Protein AF-A0A7S3GS25-F1 (afdb_monomer_lite)

Secondary structure (DSSP, 8-state):
-HHHHHTTSTTEEEEEES--TT-------SSSS--EEEEE--SSHHHHHHHHHHHHHHHHHTS---SS---GGGTSPPTT-----S------HHHHHHHHSPPPP----------STTHHHHHHHHHHHHHGGG--

Structure (mmCIF, N/CA/C/O backbone):
data_AF-A0A7S3GS25-F1
#
_entry.id   AF-A0A7S3GS25-F1
#
loop_
_atom_site.group_PDB
_atom_site.id
_atom_site.type_symbol
_atom_site.label_atom_id
_atom_site.label_alt_id
_atom_site.label_comp_id
_atom_site.label_asym_id
_atom_site.label_entity_id
_atom_site.label_seq_id
_atom_site.pdbx_PDB_ins_code
_atom_site.Cartn_x
_atom_site.Cartn_y
_atom_site.Cartn_z
_atom_site.occupancy
_atom_site.B_iso_or_equiv
_atom_site.auth_seq_id
_atom_site.auth_comp_id
_atom_site.auth_asym_id
_atom_site.auth_atom_id
_atom_site.pdbx_PDB_model_num
ATOM 1 N N . PRO A 1 1 ? 5.694 -12.002 -4.590 1.00 61.97 1 PRO A N 1
ATOM 2 C CA . PRO A 1 1 ? 5.774 -12.528 -3.201 1.00 61.97 1 PRO A CA 1
ATOM 3 C C . PRO A 1 1 ? 5.060 -11.653 -2.157 1.00 61.97 1 PRO A C 1
ATOM 5 O O . PRO A 1 1 ? 4.240 -12.170 -1.406 1.00 61.97 1 PRO A O 1
ATOM 8 N N . GLY A 1 2 ? 5.330 -10.340 -2.109 1.00 86.69 2 GLY A N 1
ATOM 9 C CA . GLY A 1 2 ? 4.717 -9.449 -1.111 1.00 86.69 2 GLY A CA 1
ATOM 10 C C . GLY A 1 2 ? 3.191 -9.323 -1.223 1.00 86.69 2 GLY A C 1
ATOM 11 O O . GLY A 1 2 ? 2.498 -9.380 -0.211 1.00 86.69 2 GLY A O 1
ATOM 12 N N . TYR A 1 3 ? 2.643 -9.257 -2.441 1.00 90.19 3 TYR A N 1
ATOM 13 C CA . TYR A 1 3 ? 1.193 -9.123 -2.650 1.00 90.19 3 TYR A CA 1
ATOM 14 C C . TYR A 1 3 ? 0.380 -10.305 -2.113 1.00 90.19 3 TYR A C 1
ATOM 16 O O . TYR A 1 3 ? -0.674 -10.094 -1.520 1.00 90.19 3 TYR A O 1
ATOM 24 N N . ASP A 1 4 ? 0.872 -11.539 -2.245 1.00 91.31 4 ASP A N 1
ATOM 25 C CA . ASP A 1 4 ? 0.180 -12.717 -1.702 1.00 91.31 4 ASP A CA 1
ATOM 26 C C . ASP A 1 4 ? 0.121 -12.687 -0.176 1.00 91.31 4 ASP A C 1
ATOM 28 O O . ASP A 1 4 ? -0.843 -13.160 0.424 1.00 91.31 4 ASP A O 1
ATOM 32 N N . LYS A 1 5 ? 1.151 -12.113 0.455 1.00 92.56 5 LYS A N 1
ATOM 33 C CA . LYS A 1 5 ? 1.200 -11.916 1.901 1.00 92.56 5 LYS A CA 1
ATOM 34 C C . LYS A 1 5 ? 0.222 -10.826 2.338 1.00 92.56 5 LYS A C 1
ATOM 36 O O . LYS A 1 5 ? -0.555 -11.056 3.257 1.00 92.56 5 LYS A O 1
ATOM 41 N N . MET A 1 6 ? 0.183 -9.699 1.624 1.00 94.06 6 MET A N 1
ATOM 42 C CA . MET A 1 6 ? -0.765 -8.605 1.882 1.00 94.06 6 MET A CA 1
ATOM 43 C C . MET A 1 6 ? -2.226 -9.056 1.769 1.00 94.06 6 MET A C 1
ATOM 45 O O . MET A 1 6 ? -3.037 -8.712 2.618 1.00 94.06 6 MET A O 1
ATOM 49 N N . ARG A 1 7 ? -2.563 -9.887 0.771 1.00 95.38 7 ARG A N 1
ATOM 50 C CA . ARG A 1 7 ? -3.925 -10.435 0.599 1.00 95.38 7 ARG A CA 1
ATOM 51 C C . ARG A 1 7 ? -4.371 -11.361 1.735 1.00 95.38 7 ARG A C 1
ATOM 53 O O . ARG A 1 7 ? -5.562 -11.614 1.870 1.00 95.38 7 ARG A O 1
ATOM 60 N N . LYS A 1 8 ? -3.431 -11.893 2.522 1.00 96.69 8 LYS A N 1
ATOM 61 C CA . LYS A 1 8 ? -3.695 -12.785 3.663 1.00 96.69 8 LYS A CA 1
ATOM 62 C C . LYS A 1 8 ? -3.738 -12.044 5.002 1.00 96.69 8 LYS A C 1
ATOM 64 O O . LYS A 1 8 ? -4.011 -12.675 6.020 1.00 96.69 8 LYS A O 1
ATOM 69 N N . MET A 1 9 ? -3.456 -10.740 5.017 1.00 96.88 9 MET A N 1
ATOM 70 C CA . MET A 1 9 ? -3.524 -9.929 6.231 1.00 96.88 9 MET A CA 1
ATOM 71 C C . MET A 1 9 ? -4.961 -9.836 6.733 1.00 96.88 9 MET A C 1
ATOM 73 O O . MET A 1 9 ? -5.907 -9.726 5.955 1.00 96.88 9 MET A O 1
ATOM 77 N N . SER A 1 10 ? -5.125 -9.834 8.051 1.00 97.12 10 SER A N 1
ATOM 78 C CA . SER A 1 10 ? -6.451 -9.774 8.673 1.00 97.12 10 SER A CA 1
ATOM 79 C C . SER A 1 10 ? -7.185 -8.453 8.413 1.00 97.12 10 SER A C 1
ATOM 81 O O . SER A 1 10 ? -8.411 -8.411 8.445 1.00 97.12 10 SER A O 1
ATOM 83 N N . SER A 1 11 ? -6.440 -7.373 8.158 1.00 98.06 11 SER A N 1
ATOM 84 C CA . SER A 1 11 ? -6.972 -6.059 7.796 1.00 98.06 11 SER A CA 1
ATOM 85 C C . SER A 1 11 ? -7.164 -5.860 6.289 1.00 98.06 11 SER A C 1
ATOM 87 O O . SER A 1 11 ? -7.564 -4.776 5.878 1.00 98.06 11 SER A O 1
ATOM 89 N N . PHE A 1 12 ? -6.889 -6.858 5.445 1.00 98.31 12 PHE A N 1
ATOM 90 C CA . PHE A 1 12 ? -6.976 -6.707 3.994 1.00 98.31 12 PHE A CA 1
ATOM 91 C C . PHE A 1 12 ? -8.404 -6.399 3.519 1.00 98.31 12 PHE A C 1
ATOM 93 O O . PHE A 1 12 ? -9.344 -7.132 3.822 1.00 98.31 12 PHE A O 1
ATOM 100 N N . VAL A 1 13 ? -8.552 -5.343 2.713 1.00 98.12 13 VAL A N 1
ATOM 101 C CA . VAL A 1 13 ? -9.813 -5.008 2.028 1.00 98.12 13 VAL A CA 1
ATOM 102 C C . VAL A 1 13 ? -9.664 -5.154 0.521 1.00 98.12 13 VAL A C 1
ATOM 104 O O . VAL A 1 13 ? -10.461 -5.833 -0.122 1.00 98.12 13 VAL A O 1
ATOM 107 N N . ALA A 1 14 ? -8.656 -4.503 -0.057 1.00 97.56 14 ALA A N 1
ATOM 108 C CA . ALA A 1 14 ? -8.434 -4.502 -1.495 1.00 97.56 14 ALA A CA 1
ATOM 109 C C . ALA A 1 14 ? -6.967 -4.221 -1.828 1.00 97.56 14 ALA A C 1
ATOM 111 O O . ALA A 1 14 ? -6.281 -3.502 -1.105 1.00 97.56 14 ALA A O 1
ATOM 112 N N . LEU A 1 15 ? -6.509 -4.755 -2.960 1.00 95.12 15 LEU A N 1
ATOM 113 C CA . LEU A 1 15 ? -5.234 -4.402 -3.578 1.00 95.12 15 LEU A CA 1
ATOM 114 C C . LEU A 1 15 ? -5.468 -4.198 -5.070 1.00 95.12 15 LEU A C 1
ATOM 116 O O . LEU A 1 15 ? -5.763 -5.162 -5.783 1.00 95.12 15 LEU A O 1
ATOM 120 N N . GLN A 1 16 ? -5.323 -2.954 -5.514 1.00 94.19 16 GLN A N 1
ATOM 121 C CA . GLN A 1 16 ? -5.380 -2.563 -6.915 1.00 94.19 16 GLN A CA 1
ATOM 122 C C . GLN A 1 16 ? -3.969 -2.225 -7.381 1.00 94.19 16 GLN A C 1
ATOM 124 O O . GLN A 1 16 ? -3.323 -1.338 -6.837 1.00 94.19 16 GLN A O 1
ATOM 129 N N . THR A 1 17 ? -3.482 -2.939 -8.385 1.00 91.81 17 THR A N 1
ATOM 130 C CA . THR A 1 17 ? -2.158 -2.707 -8.958 1.00 91.81 17 THR A CA 1
ATOM 131 C C . THR A 1 17 ? -2.144 -3.171 -10.408 1.00 91.81 17 THR A C 1
ATOM 133 O O . THR A 1 17 ? -2.810 -4.149 -10.748 1.00 91.81 17 THR A O 1
ATOM 136 N N . GLY A 1 18 ? -1.419 -2.442 -11.256 1.00 88.19 18 GLY A N 1
ATOM 137 C CA . GLY A 1 18 ? -1.148 -2.827 -12.641 1.00 88.19 18 GLY A CA 1
ATOM 138 C C . GLY A 1 18 ? 0.200 -3.527 -12.822 1.00 88.19 18 GLY A C 1
ATOM 139 O O . GLY A 1 18 ? 0.536 -3.894 -13.943 1.00 88.19 18 GLY A O 1
ATOM 140 N N . VAL A 1 19 ? 0.980 -3.695 -11.748 1.00 89.44 19 VAL A N 1
ATOM 141 C CA . VAL A 1 19 ? 2.337 -4.243 -11.822 1.00 89.44 19 VAL A CA 1
ATOM 142 C C . VAL A 1 19 ? 2.390 -5.690 -11.350 1.00 89.44 19 VAL A C 1
ATOM 144 O O . VAL A 1 19 ? 1.648 -6.129 -10.470 1.00 89.44 19 VAL A O 1
ATOM 147 N N . THR A 1 20 ? 3.294 -6.450 -11.957 1.00 89.38 20 THR A N 1
ATOM 148 C CA . THR A 1 20 ? 3.523 -7.867 -11.665 1.00 89.38 20 THR A CA 1
ATOM 149 C C . THR A 1 20 ? 4.981 -8.102 -11.294 1.00 89.38 20 THR A C 1
ATOM 151 O O . THR A 1 20 ? 5.833 -7.240 -11.493 1.00 89.38 20 THR A O 1
ATOM 154 N N . VAL A 1 21 ? 5.296 -9.272 -10.738 1.00 87.62 21 VAL A N 1
ATOM 155 C CA . VAL A 1 21 ? 6.692 -9.626 -10.439 1.00 87.62 21 VAL A CA 1
ATOM 156 C C . VAL A 1 21 ? 7.513 -9.577 -11.731 1.00 87.62 21 VAL A C 1
ATOM 158 O O . VAL A 1 21 ? 7.136 -10.201 -12.719 1.00 87.62 21 VAL A O 1
ATOM 161 N N . GLY A 1 22 ? 8.619 -8.830 -11.712 1.00 88.56 22 GLY A N 1
ATOM 162 C CA . GLY A 1 22 ? 9.473 -8.594 -12.881 1.00 88.56 22 GLY A CA 1
ATOM 163 C C . GLY A 1 22 ? 9.120 -7.342 -13.693 1.00 88.56 22 GLY A C 1
ATOM 164 O O . GLY A 1 22 ? 9.876 -6.981 -14.592 1.00 88.56 22 GLY A O 1
ATOM 165 N N . SER A 1 23 ? 8.017 -6.651 -13.384 1.00 90.06 23 SER A N 1
ATOM 166 C CA . SER A 1 23 ? 7.737 -5.331 -13.953 1.00 90.06 23 SER A CA 1
ATOM 167 C C . SER A 1 23 ? 8.807 -4.329 -13.516 1.00 90.06 23 SER A C 1
ATOM 169 O O . SER A 1 23 ? 9.147 -4.257 -12.335 1.00 90.06 23 SER A O 1
ATOM 171 N N . LYS A 1 24 ? 9.297 -3.527 -14.464 1.00 90.00 24 LYS A N 1
ATOM 172 C CA . LYS A 1 24 ? 10.097 -2.341 -14.152 1.00 90.00 24 LYS A CA 1
ATOM 173 C C . LYS A 1 24 ? 9.169 -1.211 -13.736 1.00 90.00 24 LYS A C 1
ATOM 175 O O . LYS A 1 24 ? 8.138 -0.997 -14.372 1.00 90.00 24 LYS A O 1
ATOM 180 N N . VAL A 1 25 ? 9.532 -0.529 -12.662 1.00 87.44 25 VAL A N 1
ATOM 181 C CA . VAL A 1 25 ? 8.768 0.578 -12.090 1.00 87.44 25 VAL A CA 1
ATOM 182 C C . VAL A 1 25 ? 9.732 1.709 -11.783 1.00 87.44 25 VAL A C 1
ATOM 184 O O . VAL A 1 25 ? 10.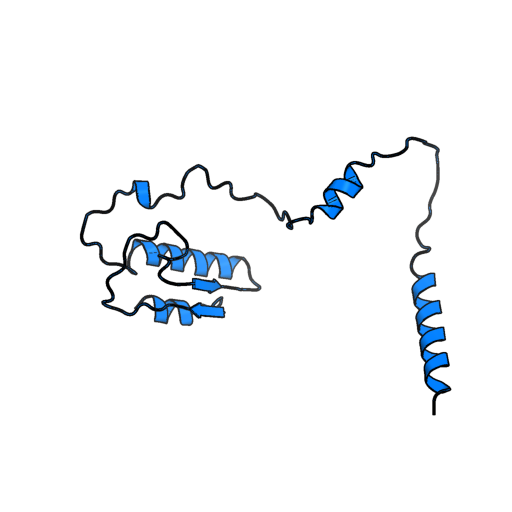876 1.463 -11.408 1.00 87.44 25 VAL A O 1
ATOM 187 N N . GLU A 1 26 ? 9.280 2.937 -11.986 1.00 86.44 26 GLU A N 1
ATOM 188 C CA . GLU A 1 26 ? 10.064 4.131 -11.688 1.00 86.44 26 GLU A CA 1
ATOM 189 C C . GLU A 1 26 ? 9.794 4.592 -10.254 1.00 86.44 26 GLU A C 1
ATOM 191 O O . GLU A 1 26 ? 8.799 4.199 -9.635 1.00 86.44 26 GLU A O 1
ATOM 196 N N . LEU A 1 27 ? 10.685 5.430 -9.719 1.00 85.12 27 LEU A N 1
ATOM 197 C CA . LEU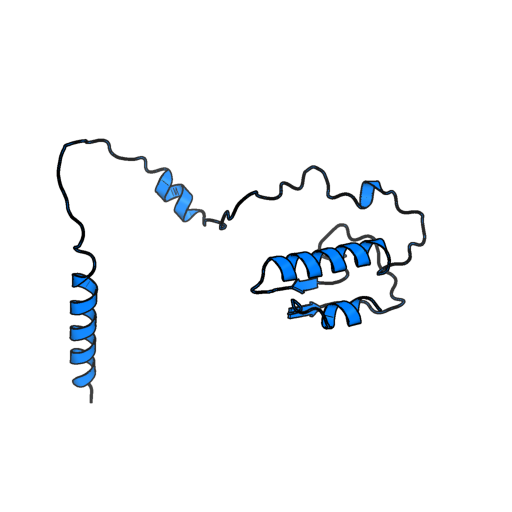 A 1 27 ? 10.473 6.052 -8.418 1.00 85.12 27 LEU A CA 1
ATOM 198 C C . LEU A 1 27 ? 9.179 6.874 -8.450 1.00 85.12 27 LEU A C 1
ATOM 200 O O . LEU A 1 27 ? 9.045 7.819 -9.227 1.00 85.12 27 LEU A O 1
ATOM 204 N N . THR A 1 28 ? 8.232 6.515 -7.586 1.00 85.31 28 THR A N 1
ATOM 205 C CA . THR A 1 28 ? 6.960 7.224 -7.472 1.00 85.31 28 THR A CA 1
ATOM 206 C C . THR A 1 28 ? 7.189 8.627 -6.903 1.00 85.31 28 THR A C 1
ATOM 208 O O . THR A 1 28 ? 7.562 8.774 -5.741 1.00 85.31 28 THR A O 1
ATOM 211 N N . ILE A 1 29 ? 6.920 9.653 -7.708 1.00 85.19 29 ILE A N 1
ATOM 212 C CA . ILE A 1 29 ? 6.994 11.076 -7.322 1.00 85.19 29 ILE A CA 1
ATOM 213 C C . ILE A 1 29 ? 5.611 11.741 -7.259 1.00 85.19 29 ILE A C 1
ATOM 215 O O . ILE A 1 29 ? 5.474 12.864 -6.778 1.00 85.19 29 ILE A O 1
ATOM 219 N N . ASP A 1 30 ? 4.577 11.051 -7.741 1.00 85.75 30 ASP A N 1
ATOM 220 C CA . ASP A 1 30 ? 3.197 11.521 -7.792 1.00 85.75 30 ASP A CA 1
ATOM 221 C C . ASP A 1 30 ? 2.200 10.347 -7.721 1.00 85.75 30 ASP A C 1
ATOM 223 O O . ASP A 1 30 ? 2.570 9.186 -7.555 1.00 85.75 30 ASP A O 1
ATOM 227 N N . LEU A 1 31 ? 0.902 10.638 -7.834 1.00 86.31 31 LEU A N 1
ATOM 228 C CA . LEU A 1 31 ? -0.134 9.600 -7.815 1.00 86.31 31 LEU A CA 1
ATOM 229 C C . LEU A 1 31 ? -0.254 8.820 -9.134 1.00 86.31 31 LEU A C 1
ATOM 231 O O . LEU A 1 31 ? -0.859 7.750 -9.138 1.00 86.31 31 LEU A O 1
ATOM 235 N N . PHE A 1 32 ? 0.286 9.328 -10.243 1.00 83.06 32 PHE A N 1
ATOM 236 C CA . PHE A 1 32 ? 0.221 8.663 -11.549 1.00 83.06 32 PHE A CA 1
ATOM 237 C C . PHE A 1 32 ? 1.285 7.572 -11.682 1.00 83.06 32 PHE A C 1
ATOM 239 O O . PHE A 1 32 ? 1.038 6.528 -12.277 1.00 83.06 32 PHE A O 1
ATOM 246 N N . THR A 1 33 ? 2.443 7.802 -11.072 1.00 84.56 33 THR A N 1
ATOM 247 C CA . THR A 1 33 ? 3.579 6.879 -10.970 1.00 84.56 33 THR A CA 1
ATOM 248 C C . THR A 1 33 ? 3.425 5.885 -9.813 1.00 84.56 33 THR A C 1
ATOM 250 O O . THR A 1 33 ? 4.319 5.077 -9.558 1.00 84.56 33 THR A O 1
ATOM 253 N N . ALA A 1 34 ? 2.293 5.911 -9.100 1.00 88.19 34 ALA A N 1
ATOM 254 C CA . ALA A 1 34 ? 2.008 4.980 -8.019 1.00 88.19 34 ALA A CA 1
ATOM 255 C C . ALA A 1 34 ? 1.789 3.557 -8.556 1.00 88.19 34 ALA A C 1
ATOM 257 O O . ALA A 1 34 ? 0.884 3.280 -9.342 1.00 88.19 34 ALA A O 1
ATOM 258 N N . VAL A 1 35 ? 2.584 2.618 -8.050 1.00 90.12 35 VAL A N 1
ATOM 259 C CA . VAL A 1 35 ? 2.534 1.186 -8.398 1.00 90.12 35 VAL A CA 1
ATOM 260 C C . VAL A 1 35 ? 1.212 0.499 -8.041 1.00 90.12 35 VAL A C 1
ATOM 262 O O . VAL A 1 35 ? 0.845 -0.524 -8.630 1.00 90.12 35 VAL A O 1
ATOM 265 N N . GLY A 1 36 ? 0.479 1.031 -7.067 1.00 90.88 36 GLY A N 1
ATOM 266 C CA . GLY A 1 36 ? -0.817 0.501 -6.677 1.00 90.88 36 GLY A CA 1
ATOM 267 C C . GLY A 1 36 ? -1.335 1.073 -5.368 1.00 90.88 36 GLY A C 1
ATOM 268 O O . GLY A 1 36 ? -0.692 1.889 -4.712 1.00 90.88 36 GLY A O 1
ATOM 269 N N . VAL A 1 37 ? -2.518 0.603 -4.988 1.00 92.75 37 VAL A N 1
ATOM 270 C CA . VAL A 1 37 ? -3.222 0.989 -3.768 1.00 92.75 37 VAL A CA 1
ATOM 271 C C . VAL A 1 37 ? -3.565 -0.269 -2.981 1.00 92.75 37 VAL A C 1
ATOM 273 O O . VAL A 1 37 ? -4.276 -1.148 -3.474 1.00 92.75 37 VAL A O 1
ATOM 276 N N . LEU A 1 38 ? -3.076 -0.335 -1.743 1.00 94.62 38 LEU A N 1
ATOM 277 C CA . LEU A 1 38 ? -3.476 -1.319 -0.743 1.00 94.62 38 LEU A CA 1
ATOM 278 C C . LEU A 1 38 ? -4.416 -0.646 0.259 1.00 94.62 38 LEU A C 1
ATOM 280 O O . LEU A 1 38 ? -4.054 0.346 0.889 1.00 94.62 38 LEU A O 1
ATOM 284 N N . VAL A 1 39 ? -5.614 -1.199 0.422 1.00 96.88 39 VAL A N 1
ATOM 285 C CA . VAL A 1 39 ? -6.599 -0.725 1.396 1.00 96.88 39 VAL A CA 1
ATOM 286 C C . VAL A 1 39 ? -6.641 -1.702 2.562 1.00 96.88 39 VAL A C 1
ATOM 288 O O . VAL A 1 39 ? -6.941 -2.885 2.370 1.00 96.88 39 VAL A O 1
ATOM 291 N N . LEU A 1 40 ? -6.365 -1.188 3.763 1.00 97.06 40 LEU A N 1
ATOM 292 C CA . LEU A 1 40 ? -6.438 -1.929 5.018 1.00 97.06 40 LEU A CA 1
ATOM 293 C C . LEU A 1 40 ? -7.514 -1.335 5.934 1.00 97.06 40 LEU A C 1
ATOM 295 O O . LEU A 1 40 ? -7.585 -0.119 6.117 1.00 97.06 40 LEU A O 1
ATOM 299 N N . ALA A 1 41 ? -8.332 -2.187 6.541 1.00 97.06 41 ALA A N 1
ATOM 300 C CA . ALA A 1 41 ? -9.302 -1.811 7.556 1.00 97.06 41 ALA A CA 1
ATOM 301 C C . ALA A 1 41 ? -9.454 -2.931 8.587 1.00 97.06 41 ALA A C 1
ATOM 303 O O . ALA A 1 41 ? -9.663 -4.091 8.247 1.00 97.06 41 ALA A O 1
ATOM 304 N N . ASN A 1 42 ? -9.397 -2.575 9.868 1.00 97.75 42 ASN A N 1
ATOM 305 C CA . ASN A 1 42 ? -9.684 -3.497 10.961 1.00 97.75 42 ASN A CA 1
ATOM 306 C C . ASN A 1 42 ? -10.422 -2.759 12.085 1.00 97.75 42 ASN A C 1
ATOM 308 O O . ASN A 1 42 ? -10.217 -1.561 12.291 1.00 97.75 42 ASN A O 1
ATOM 312 N N . LYS A 1 43 ? -11.296 -3.470 12.806 1.00 97.38 43 LYS A N 1
ATOM 313 C CA . LYS A 1 43 ? -11.951 -2.944 14.013 1.00 97.38 43 LYS A CA 1
ATOM 314 C C . LYS A 1 43 ? -10.959 -2.807 15.166 1.00 97.38 43 LYS A C 1
ATOM 316 O O . LYS A 1 43 ? -11.077 -1.873 15.956 1.00 97.38 43 LYS A O 1
ATOM 321 N N . ASP A 1 44 ? -10.007 -3.732 15.261 1.00 97.44 44 ASP A N 1
ATOM 322 C CA . ASP A 1 44 ? -8.923 -3.657 16.228 1.00 97.44 44 ASP A CA 1
ATOM 323 C C . ASP A 1 44 ? -7.801 -2.771 15.682 1.00 97.44 44 ASP A C 1
ATOM 325 O O . ASP A 1 44 ? -7.127 -3.094 14.700 1.00 97.44 44 ASP A O 1
ATOM 329 N N . LYS A 1 45 ? -7.596 -1.639 16.358 1.00 95.50 45 LYS A N 1
ATOM 330 C CA . LYS A 1 45 ? -6.536 -0.686 16.039 1.00 95.50 45 LYS A CA 1
ATOM 331 C C . LYS A 1 45 ? -5.151 -1.335 16.105 1.00 95.50 45 LYS A C 1
ATOM 333 O O . LYS A 1 45 ? -4.329 -1.054 15.241 1.00 95.50 45 LYS A O 1
ATOM 338 N N . LYS A 1 46 ? -4.896 -2.203 17.090 1.00 96.81 46 LYS A N 1
ATOM 339 C CA . LYS A 1 46 ? -3.576 -2.827 17.265 1.00 96.81 46 LYS A CA 1
ATOM 340 C C . LYS A 1 46 ? -3.246 -3.751 16.100 1.00 96.81 46 LYS A C 1
ATOM 342 O O . LYS A 1 46 ? -2.120 -3.745 15.617 1.00 96.81 46 LYS A O 1
ATOM 347 N N . GLN A 1 47 ? -4.239 -4.498 15.623 1.00 97.81 47 GLN A N 1
ATOM 348 C CA . GLN A 1 47 ? -4.071 -5.367 14.465 1.00 97.81 47 GLN A CA 1
ATOM 349 C C . GLN A 1 47 ? -3.828 -4.566 13.181 1.00 97.81 47 GLN A C 1
ATOM 351 O O . GLN A 1 47 ? -2.948 -4.919 12.403 1.00 97.81 47 GLN A O 1
ATOM 356 N N . LEU A 1 48 ? -4.565 -3.467 12.972 1.00 97.56 48 LEU A N 1
ATOM 357 C CA . LEU A 1 48 ? -4.335 -2.584 11.824 1.00 97.56 48 LEU A CA 1
ATOM 358 C C . LEU A 1 48 ? -2.917 -1.994 11.838 1.00 97.56 48 LEU A C 1
ATOM 360 O O . LEU A 1 48 ? -2.262 -1.951 10.802 1.00 97.56 48 LEU A O 1
ATOM 364 N N . GLU A 1 49 ? -2.441 -1.551 13.003 1.00 96.50 49 GLU A N 1
ATOM 365 C CA . GLU A 1 49 ? -1.083 -1.020 13.166 1.00 96.50 49 GLU A CA 1
ATOM 366 C C . GLU A 1 49 ? -0.012 -2.091 12.921 1.00 96.50 49 GLU A C 1
ATOM 368 O O . GLU A 1 49 ? 1.002 -1.797 12.288 1.00 96.50 49 GLU A O 1
ATOM 373 N N . ALA A 1 50 ? -0.245 -3.331 13.361 1.00 97.19 50 ALA A N 1
ATOM 374 C CA . ALA A 1 50 ? 0.656 -4.454 13.116 1.00 97.19 50 ALA A CA 1
ATOM 375 C C . ALA A 1 50 ? 0.749 -4.809 11.622 1.00 97.19 50 ALA A C 1
ATOM 377 O O . ALA A 1 50 ? 1.854 -4.897 11.084 1.00 97.19 50 ALA A O 1
ATOM 378 N N . ASP A 1 51 ? -0.394 -4.942 10.942 1.00 97.19 51 ASP A N 1
ATOM 379 C CA . ASP A 1 51 ? -0.439 -5.233 9.504 1.00 97.19 51 ASP A CA 1
ATOM 380 C C . ASP A 1 51 ? 0.202 -4.085 8.698 1.00 97.19 51 ASP A C 1
ATOM 382 O O . ASP A 1 51 ? 0.996 -4.322 7.787 1.00 97.19 51 ASP A O 1
ATOM 386 N N . LEU A 1 52 ? -0.063 -2.826 9.075 1.00 95.69 52 LEU A N 1
ATOM 387 C CA . LEU A 1 52 ? 0.566 -1.656 8.457 1.00 95.69 52 LEU A CA 1
ATOM 388 C C . LEU A 1 52 ? 2.091 -1.668 8.639 1.00 95.69 52 LEU A C 1
ATOM 390 O O . LEU A 1 52 ? 2.821 -1.412 7.683 1.00 95.69 52 LEU A O 1
ATOM 394 N N . ALA A 1 53 ? 2.587 -1.977 9.839 1.00 94.94 53 ALA A N 1
ATOM 395 C CA . ALA A 1 53 ? 4.023 -2.067 10.102 1.00 94.94 53 ALA A CA 1
ATOM 396 C C . ALA A 1 53 ? 4.687 -3.175 9.270 1.00 94.94 53 ALA A C 1
ATOM 398 O O . ALA A 1 53 ? 5.793 -2.993 8.761 1.00 94.94 53 ALA A O 1
ATOM 399 N N . GLU A 1 54 ? 4.001 -4.302 9.079 1.00 94.12 54 GLU A N 1
ATOM 400 C CA . GLU A 1 54 ? 4.481 -5.384 8.226 1.00 94.12 54 GLU A CA 1
ATOM 401 C C . GLU A 1 54 ? 4.553 -4.970 6.749 1.00 94.12 54 GLU A C 1
ATOM 403 O O . GLU A 1 54 ? 5.548 -5.268 6.084 1.00 94.12 54 GLU A O 1
ATOM 408 N N . VAL A 1 55 ? 3.559 -4.231 6.245 1.00 93.50 55 VAL A N 1
ATOM 409 C CA . VAL A 1 55 ? 3.611 -3.629 4.901 1.00 93.50 55 VAL A CA 1
ATOM 410 C C . VAL A 1 55 ? 4.818 -2.704 4.766 1.00 93.50 55 VAL A C 1
ATOM 412 O O . VAL A 1 55 ? 5.604 -2.876 3.837 1.00 93.50 55 VAL A O 1
ATOM 415 N N . ARG A 1 56 ? 5.028 -1.789 5.722 1.00 91.12 56 ARG A N 1
ATOM 416 C CA . ARG A 1 56 ? 6.173 -0.861 5.707 1.00 91.12 56 ARG A CA 1
ATOM 417 C C . ARG A 1 56 ? 7.520 -1.571 5.769 1.00 91.12 56 ARG A C 1
ATOM 419 O O . ARG A 1 56 ? 8.482 -1.115 5.161 1.00 91.12 56 ARG A O 1
ATOM 426 N N . LYS A 1 57 ? 7.601 -2.700 6.472 1.00 90.94 57 LYS A N 1
ATOM 427 C CA . LYS A 1 57 ? 8.798 -3.544 6.459 1.00 90.94 57 LYS A CA 1
ATOM 428 C C . LYS A 1 57 ? 9.032 -4.155 5.074 1.00 90.94 57 LYS A C 1
ATOM 430 O O . LYS A 1 57 ? 10.150 -4.127 4.576 1.00 90.94 57 LYS A O 1
ATOM 435 N N . MET A 1 58 ? 7.984 -4.667 4.425 1.00 90.12 58 MET A N 1
ATOM 436 C CA . MET A 1 58 ? 8.097 -5.226 3.071 1.00 90.12 58 MET A CA 1
ATOM 437 C C . MET A 1 58 ? 8.489 -4.178 2.023 1.00 90.12 58 MET A C 1
ATOM 439 O O . MET A 1 58 ? 9.245 -4.510 1.114 1.00 90.12 58 MET A O 1
ATOM 443 N N . GLU A 1 59 ? 8.014 -2.936 2.152 1.00 86.50 59 GLU A N 1
ATOM 444 C CA . GLU A 1 59 ? 8.419 -1.821 1.281 1.00 86.50 59 GLU A CA 1
ATOM 445 C C . GLU A 1 59 ? 9.932 -1.585 1.294 1.00 86.50 59 GLU A C 1
ATOM 447 O O . GLU A 1 59 ? 10.495 -1.286 0.247 1.00 86.50 59 GLU A O 1
ATOM 452 N N . LYS A 1 60 ? 10.585 -1.770 2.447 1.00 83.12 60 LYS A N 1
ATOM 453 C CA . LYS A 1 60 ? 12.038 -1.607 2.593 1.00 83.12 60 LYS A CA 1
ATOM 454 C C . LYS A 1 60 ? 12.822 -2.841 2.157 1.00 83.12 60 LYS A C 1
ATOM 456 O O . LYS A 1 60 ? 13.842 -2.715 1.492 1.00 83.12 60 LYS A O 1
ATOM 461 N N . ASP A 1 61 ? 12.336 -4.023 2.530 1.00 80.56 61 ASP A N 1
ATOM 462 C CA . ASP A 1 61 ? 13.172 -5.227 2.534 1.00 80.56 61 ASP A CA 1
ATOM 463 C C . ASP A 1 61 ? 12.843 -6.232 1.414 1.00 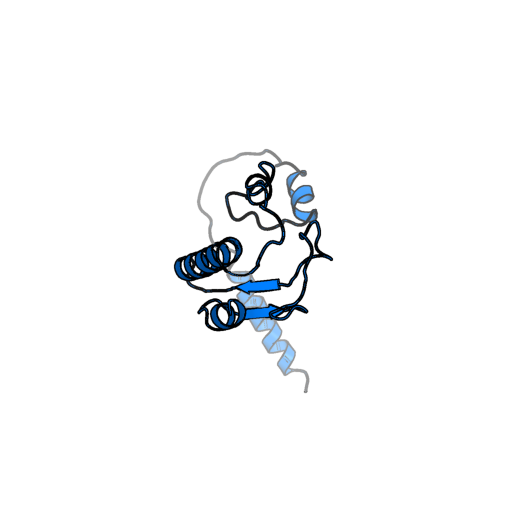80.56 61 ASP A C 1
ATOM 465 O O . ASP A 1 61 ? 13.558 -7.225 1.273 1.00 80.56 61 ASP A O 1
ATOM 469 N N . GLY A 1 62 ? 11.744 -6.081 0.656 1.00 76.50 62 GLY A N 1
ATOM 470 C CA . GLY A 1 62 ? 11.312 -7.205 -0.192 1.00 76.50 62 GLY A CA 1
ATOM 471 C C . GLY A 1 62 ? 10.244 -6.990 -1.260 1.00 76.50 62 GLY A C 1
ATOM 472 O O . GLY A 1 62 ? 9.752 -7.987 -1.799 1.00 76.50 62 GLY A O 1
ATOM 473 N N . LEU A 1 63 ? 9.853 -5.751 -1.575 1.00 85.81 63 LEU A N 1
ATOM 474 C CA . LEU A 1 63 ? 8.954 -5.482 -2.707 1.00 85.81 63 LEU A CA 1
ATOM 475 C C . LEU A 1 63 ? 9.690 -5.152 -4.006 1.00 85.81 63 LEU A C 1
ATOM 477 O O . LEU A 1 63 ? 9.219 -5.563 -5.067 1.00 85.81 63 LEU A O 1
ATOM 481 N N . PHE A 1 64 ? 10.826 -4.462 -3.924 1.00 86.19 64 PHE A N 1
ATOM 482 C CA . PHE A 1 64 ? 11.553 -3.960 -5.086 1.00 86.19 64 PHE A CA 1
ATOM 483 C C . PHE A 1 64 ? 13.026 -4.354 -5.026 1.00 86.19 64 PHE A C 1
ATOM 485 O O . PHE A 1 64 ? 13.621 -4.442 -3.954 1.00 86.19 64 PHE A O 1
ATOM 492 N N . THR A 1 65 ? 13.598 -4.595 -6.200 1.00 85.94 65 THR A N 1
ATOM 493 C CA . THR A 1 65 ? 15.044 -4.645 -6.417 1.00 85.94 65 THR A CA 1
ATOM 494 C C . THR A 1 65 ? 15.442 -3.336 -7.074 1.00 85.94 65 THR A C 1
ATOM 496 O O . THR A 1 65 ? 14.810 -2.944 -8.055 1.00 85.94 65 THR A O 1
ATOM 499 N N . TYR A 1 66 ? 16.455 -2.670 -6.536 1.00 83.12 66 TYR A N 1
ATOM 500 C CA . TYR A 1 66 ? 16.912 -1.385 -7.046 1.00 83.12 66 TYR A CA 1
ATOM 501 C C . TYR A 1 66 ? 18.119 -1.585 -7.960 1.00 83.12 66 TYR A C 1
ATOM 503 O O . TYR A 1 66 ? 19.012 -2.370 -7.640 1.00 83.12 66 TYR A O 1
ATOM 511 N N . ASP A 1 67 ? 18.113 -0.896 -9.102 1.00 78.69 67 ASP A N 1
ATOM 512 C CA . ASP A 1 67 ? 19.222 -0.919 -10.063 1.00 78.69 67 ASP A CA 1
ATOM 513 C C . ASP A 1 67 ? 20.418 -0.074 -9.565 1.00 78.69 67 ASP A C 1
ATOM 515 O O . ASP A 1 67 ? 21.557 -0.326 -9.952 1.00 78.69 67 ASP A O 1
ATOM 519 N N . GLU A 1 68 ? 20.165 0.893 -8.676 1.00 75.94 68 GLU A N 1
ATOM 520 C CA . GLU A 1 68 ? 21.154 1.779 -8.051 1.00 75.94 68 GLU A CA 1
ATOM 521 C C . GLU A 1 68 ? 20.996 1.770 -6.521 1.00 75.94 68 GLU A C 1
ATOM 523 O O . GLU A 1 68 ? 19.907 1.499 -6.002 1.00 75.94 68 GLU A O 1
ATOM 528 N N . ASP A 1 69 ? 22.071 2.089 -5.793 1.00 66.62 69 ASP A N 1
ATOM 529 C CA . ASP A 1 69 ? 22.014 2.291 -4.343 1.00 66.62 69 ASP A CA 1
ATOM 530 C C . ASP A 1 69 ? 21.127 3.507 -4.040 1.00 66.62 69 ASP A C 1
ATOM 532 O O . ASP A 1 69 ? 21.502 4.656 -4.278 1.00 66.62 69 ASP A O 1
ATOM 536 N N . VAL A 1 70 ? 19.918 3.254 -3.541 1.00 63.09 70 VAL A N 1
ATOM 537 C CA . VAL A 1 70 ? 18.956 4.316 -3.238 1.00 63.09 70 VAL A CA 1
ATOM 538 C C . VAL A 1 70 ? 19.444 5.128 -2.041 1.00 63.09 70 VAL A C 1
ATOM 540 O O . VAL A 1 70 ? 19.715 4.573 -0.973 1.00 63.09 70 VAL A O 1
ATOM 543 N N . ASP A 1 71 ? 19.512 6.451 -2.200 1.00 67.19 71 ASP A N 1
ATOM 544 C CA . ASP A 1 71 ? 19.854 7.363 -1.108 1.00 67.19 71 ASP A CA 1
ATOM 545 C C . ASP A 1 71 ? 18.841 7.196 0.048 1.00 67.19 71 ASP A C 1
ATOM 547 O O . ASP A 1 71 ? 17.638 7.407 -0.157 1.00 67.19 71 ASP A O 1
ATOM 551 N N . PRO A 1 72 ? 19.280 6.843 1.275 1.00 63.38 72 PRO A N 1
ATOM 552 C CA . PRO A 1 72 ? 18.398 6.702 2.431 1.00 63.38 72 PRO A CA 1
ATOM 553 C C . PRO A 1 72 ? 17.539 7.946 2.700 1.00 63.38 72 PRO A C 1
ATOM 555 O O . PRO A 1 72 ? 16.427 7.809 3.215 1.00 63.38 72 PRO A O 1
ATOM 558 N N . ALA A 1 73 ? 17.995 9.140 2.303 1.00 64.81 73 ALA A N 1
ATOM 559 C CA . ALA A 1 73 ? 17.230 10.378 2.432 1.00 64.81 73 ALA A CA 1
ATOM 560 C C . ALA A 1 73 ? 15.931 10.390 1.601 1.00 64.81 73 ALA A C 1
ATOM 562 O O . ALA A 1 73 ? 15.000 11.117 1.943 1.00 64.81 73 ALA A O 1
ATOM 563 N N . GLN A 1 74 ? 15.831 9.574 0.544 1.00 63.78 74 GLN A N 1
ATOM 564 C CA . GLN A 1 74 ? 14.615 9.447 -0.270 1.00 63.78 74 GLN A CA 1
ATOM 565 C C . GLN A 1 74 ? 13.544 8.553 0.378 1.00 63.78 74 GLN A C 1
ATOM 567 O O . GLN A 1 74 ? 12.370 8.655 0.027 1.00 63.78 74 GLN A O 1
ATOM 572 N N . PHE A 1 75 ? 13.920 7.692 1.332 1.00 58.03 75 PHE A N 1
ATOM 573 C CA . PHE A 1 75 ? 12.980 6.808 2.035 1.00 58.03 75 PHE A CA 1
ATOM 574 C C . PHE A 1 75 ? 12.354 7.437 3.280 1.00 58.03 75 PHE A C 1
ATOM 576 O O . PHE A 1 75 ? 11.342 6.936 3.784 1.00 58.03 75 PHE A O 1
ATOM 583 N N . GL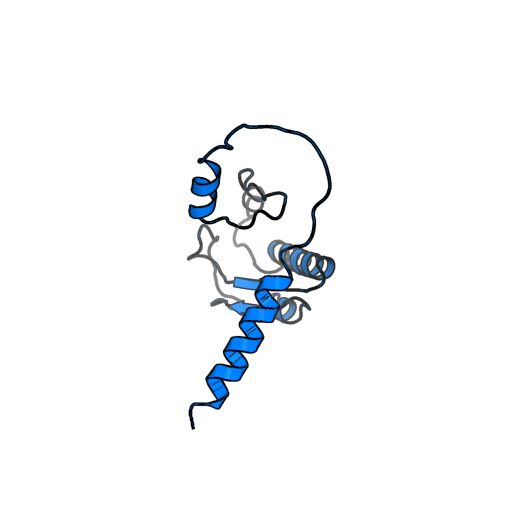U A 1 76 ? 12.961 8.487 3.832 1.00 62.47 76 GLU A N 1
ATOM 584 C CA . GLU A 1 76 ? 12.410 9.158 5.001 1.00 62.47 76 GLU A CA 1
ATOM 585 C C . GLU A 1 76 ? 11.173 9.971 4.607 1.00 62.47 76 GLU A C 1
ATOM 587 O O . GLU A 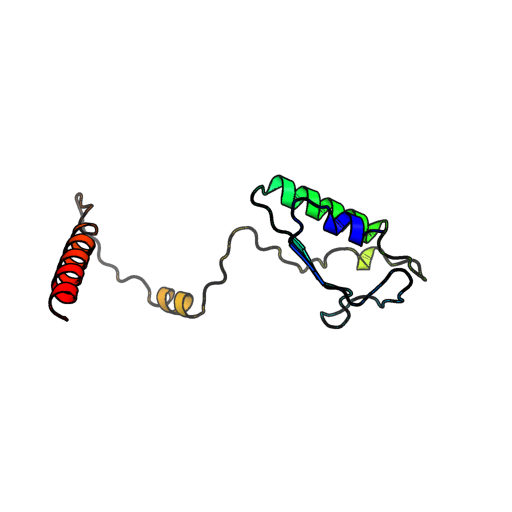1 76 ? 11.162 10.695 3.613 1.00 62.47 76 GLU A O 1
ATOM 592 N N . GLN A 1 77 ? 10.103 9.862 5.403 1.00 58.62 77 GLN A N 1
ATOM 593 C CA . GLN A 1 77 ? 8.956 10.756 5.263 1.00 58.62 77 GLN A CA 1
ATOM 594 C C . GLN A 1 77 ? 9.468 12.191 5.360 1.00 58.62 77 GLN A C 1
ATOM 596 O O . GLN A 1 77 ? 10.065 12.565 6.371 1.00 58.62 77 GLN A O 1
ATOM 601 N N . THR A 1 78 ? 9.252 12.980 4.306 1.00 55.41 78 THR A N 1
ATOM 602 C CA . THR A 1 78 ? 9.693 14.373 4.251 1.00 55.41 78 THR A CA 1
ATOM 603 C C . THR A 1 78 ? 9.252 15.082 5.527 1.00 55.41 78 THR A C 1
ATOM 605 O O . THR A 1 78 ? 8.100 14.948 5.944 1.00 55.41 78 THR A O 1
ATOM 608 N N . ARG A 1 79 ? 10.168 15.829 6.156 1.00 55.06 79 ARG A N 1
ATOM 609 C CA . ARG A 1 79 ? 9.956 16.518 7.446 1.00 55.06 79 ARG A CA 1
ATOM 610 C C . ARG A 1 79 ? 8.694 17.391 7.495 1.00 55.06 79 ARG A C 1
ATOM 612 O O . ARG A 1 79 ? 8.186 17.655 8.580 1.00 55.06 79 ARG A O 1
ATOM 619 N N . ASP A 1 80 ? 8.177 17.778 6.333 1.00 58.44 80 ASP A N 1
ATOM 620 C CA . ASP A 1 80 ? 6.984 18.608 6.165 1.00 58.44 80 ASP A CA 1
ATOM 621 C C . ASP A 1 80 ? 5.657 17.823 6.224 1.00 58.44 80 ASP A C 1
ATOM 623 O O . ASP A 1 80 ? 4.577 18.417 6.188 1.00 58.44 80 ASP A O 1
ATOM 627 N N . MET A 1 81 ? 5.698 16.493 6.363 1.00 53.12 81 MET A N 1
ATOM 628 C CA . MET A 1 81 ? 4.512 15.663 6.596 1.00 53.12 81 MET A CA 1
ATOM 629 C C . MET A 1 81 ? 3.996 15.863 8.027 1.00 53.12 81 MET A C 1
ATOM 631 O O . MET A 1 81 ? 4.302 15.104 8.949 1.00 53.12 81 MET A O 1
ATOM 635 N N . VAL A 1 82 ? 3.171 16.893 8.227 1.00 60.19 82 VAL A N 1
ATOM 636 C CA . VAL A 1 82 ? 2.439 17.097 9.482 1.00 60.19 82 VAL A CA 1
ATOM 637 C C . VAL A 1 82 ? 1.386 16.001 9.616 1.00 60.19 82 VAL A C 1
ATOM 639 O O . VAL A 1 82 ? 0.295 16.096 9.057 1.00 60.19 82 VAL A O 1
ATOM 642 N N . MET A 1 83 ? 1.687 14.962 10.394 1.00 53.31 83 MET A N 1
ATOM 643 C CA . MET A 1 83 ? 0.680 13.993 10.820 1.00 53.31 83 MET A CA 1
ATOM 644 C C . MET A 1 83 ? -0.291 14.708 11.771 1.00 53.31 83 MET A C 1
ATOM 646 O O . MET A 1 83 ? 0.125 15.116 12.860 1.00 53.31 83 MET A O 1
ATOM 650 N N . PRO A 1 84 ? -1.572 14.904 11.408 1.00 57.41 84 PRO A N 1
ATOM 651 C CA . PRO A 1 84 ? -2.514 15.565 12.295 1.00 57.41 84 PRO A CA 1
ATOM 652 C C . PRO A 1 84 ? -2.695 14.711 13.553 1.00 57.41 84 PRO A C 1
ATOM 654 O O . PRO A 1 84 ? -3.269 13.623 13.522 1.00 57.41 84 PRO A O 1
ATOM 657 N N . VAL A 1 85 ? -2.186 15.204 14.681 1.00 58.28 85 VAL A N 1
ATOM 658 C CA . VAL A 1 85 ? -2.372 14.558 15.979 1.00 58.28 85 VAL A CA 1
ATOM 659 C C . VAL A 1 85 ? -3.816 14.798 16.418 1.00 58.28 85 VAL A C 1
ATOM 661 O O . VAL A 1 85 ? -4.213 15.919 16.737 1.00 58.28 85 VAL A O 1
ATOM 664 N N . GLY A 1 86 ? -4.618 13.734 16.408 1.00 63.06 86 GLY A N 1
ATOM 665 C CA . GLY A 1 86 ? -6.018 13.756 16.827 1.00 63.06 86 GLY A CA 1
ATOM 666 C C . GLY A 1 86 ? -7.020 13.635 15.677 1.00 63.06 86 GLY A C 1
ATOM 667 O O . GLY A 1 86 ? -6.712 13.786 14.499 1.00 63.06 86 GLY A O 1
ATOM 668 N N . ARG A 1 87 ? -8.271 13.330 16.032 1.00 55.59 87 ARG A N 1
ATOM 669 C CA . ARG A 1 87 ? -9.366 13.083 15.087 1.00 55.59 87 ARG A CA 1
ATOM 670 C C . ARG A 1 87 ? -9.929 14.413 14.573 1.00 55.59 87 ARG A C 1
ATOM 672 O O . ARG A 1 87 ? -11.049 14.778 14.916 1.00 55.59 87 ARG A O 1
ATOM 679 N N . ARG A 1 88 ? -9.169 15.161 13.768 1.00 54.34 88 ARG A N 1
ATOM 680 C CA . ARG A 1 88 ? -9.749 16.272 13.001 1.00 54.34 88 ARG A CA 1
ATOM 681 C C . ARG A 1 88 ? -10.548 15.666 11.854 1.00 54.34 88 ARG A C 1
ATOM 683 O O . ARG A 1 88 ? -9.998 15.303 10.821 1.00 54.34 88 ARG A O 1
ATOM 690 N N . ARG A 1 89 ? -11.853 15.485 12.076 1.00 57.06 89 ARG A N 1
ATOM 691 C CA . ARG A 1 89 ? -12.796 15.346 10.963 1.00 57.06 89 ARG A CA 1
ATOM 692 C C . ARG A 1 89 ? -12.594 16.572 10.075 1.00 57.06 89 ARG A C 1
ATOM 694 O O . ARG A 1 89 ? -12.508 17.680 10.592 1.00 57.06 89 ARG A O 1
ATOM 701 N N . THR A 1 90 ? -12.473 16.370 8.771 1.00 54.94 90 THR A N 1
ATOM 702 C CA . THR A 1 90 ? -12.553 17.457 7.796 1.00 54.94 90 THR A CA 1
ATOM 703 C C . THR A 1 90 ? -13.904 18.139 7.989 1.00 54.94 90 THR A C 1
ATOM 705 O O . THR A 1 90 ? -14.943 17.545 7.702 1.00 54.94 90 THR A O 1
ATOM 708 N N . GLU A 1 91 ? -13.908 19.332 8.571 1.00 51.09 91 GLU A N 1
ATOM 709 C CA . GLU A 1 91 ? -15.110 20.152 8.678 1.00 51.09 91 GLU A CA 1
ATOM 710 C C . GLU A 1 91 ? -15.295 20.882 7.346 1.00 51.09 91 GLU A C 1
ATOM 712 O O . GLU A 1 91 ? -14.336 21.427 6.797 1.00 51.09 91 GLU A O 1
ATOM 717 N N . SER A 1 92 ? -16.510 20.848 6.791 1.00 49.09 92 SER A N 1
ATOM 718 C CA . SER A 1 92 ? -16.845 21.668 5.628 1.00 49.09 92 SER A CA 1
ATOM 719 C C . SER A 1 92 ? -16.739 23.152 5.993 1.00 49.09 92 SER A C 1
ATOM 721 O O . SER A 1 92 ? -16.923 23.536 7.152 1.00 49.09 92 SER A O 1
ATOM 723 N N . LEU A 1 93 ? -16.451 23.990 4.992 1.00 52.69 93 LEU A N 1
ATOM 724 C CA . LEU A 1 93 ? -16.389 25.455 5.101 1.00 52.69 93 LEU A CA 1
ATOM 725 C C . LEU A 1 93 ? -17.598 26.060 5.842 1.00 52.69 93 LEU A C 1
ATOM 727 O O . LEU A 1 93 ? -17.447 27.062 6.541 1.00 52.69 93 LEU A O 1
ATOM 731 N N . ASP A 1 94 ? -18.759 25.409 5.769 1.00 53.78 94 ASP A N 1
ATOM 732 C CA . ASP A 1 94 ? -19.997 25.825 6.437 1.00 53.78 94 ASP A CA 1
ATOM 733 C C . ASP A 1 94 ? -19.847 25.958 7.965 1.00 53.78 94 ASP A C 1
ATOM 735 O O . ASP A 1 94 ? -20.383 26.888 8.569 1.00 53.78 94 ASP A O 1
ATOM 739 N N . ASN A 1 95 ? -19.060 25.083 8.604 1.00 55.78 95 ASN A N 1
ATOM 740 C CA . ASN A 1 95 ? -18.864 25.107 10.060 1.00 55.78 95 ASN A CA 1
ATOM 741 C C . ASN A 1 95 ? -17.922 26.231 10.524 1.00 55.78 95 ASN A C 1
ATOM 743 O O . ASN A 1 95 ? -18.019 26.687 11.665 1.00 55.78 95 ASN A O 1
ATOM 747 N N . ILE A 1 96 ? -17.039 26.718 9.647 1.00 55.28 96 ILE A N 1
ATOM 748 C CA . ILE A 1 96 ? -16.130 27.837 9.943 1.00 55.28 96 ILE A CA 1
ATOM 749 C C . ILE A 1 96 ? -16.917 29.154 9.970 1.00 55.28 96 ILE A C 1
ATOM 751 O O . ILE A 1 96 ? -16.719 29.977 10.866 1.00 55.28 96 ILE A O 1
ATOM 755 N N . VAL A 1 97 ? -17.863 29.326 9.040 1.00 56.66 97 VAL A N 1
ATOM 756 C CA . VAL A 1 97 ? -18.723 30.519 8.961 1.00 56.66 97 VAL A CA 1
ATOM 757 C C . VAL A 1 97 ? -19.652 30.615 10.176 1.00 56.66 97 VAL A C 1
ATOM 759 O O . VAL A 1 97 ? -19.777 31.685 10.769 1.00 56.66 97 VAL A O 1
ATOM 762 N N . LEU A 1 98 ? -20.225 29.490 10.620 1.00 53.53 98 LEU A N 1
ATOM 763 C CA . LEU A 1 98 ? -21.074 29.425 11.820 1.00 53.53 98 LEU A CA 1
ATOM 764 C C . LEU A 1 98 ? -20.347 29.829 13.111 1.00 53.53 98 LEU A C 1
ATOM 766 O O . LEU A 1 98 ? -20.981 30.318 14.041 1.00 53.53 98 LEU A O 1
ATOM 770 N N . ARG A 1 99 ? -19.022 29.653 13.173 1.00 54.94 99 ARG A N 1
ATOM 771 C CA . ARG A 1 99 ? -18.208 30.005 14.346 1.00 54.94 99 ARG A CA 1
ATOM 772 C C . ARG A 1 99 ? -17.693 31.450 14.316 1.00 54.94 99 ARG A C 1
ATOM 774 O O . ARG A 1 99 ? -17.365 31.993 15.368 1.00 54.94 99 ARG A O 1
ATOM 781 N N . ALA A 1 100 ? -17.629 32.068 13.133 1.00 52.50 100 ALA A N 1
ATOM 782 C CA . ALA A 1 100 ? -17.253 33.474 12.957 1.00 52.50 100 ALA A CA 1
ATOM 783 C C . ALA A 1 100 ? -18.363 34.449 13.399 1.00 52.50 100 ALA A C 1
ATOM 785 O O . ALA A 1 100 ? -18.077 35.595 13.747 1.00 52.50 100 ALA A O 1
ATOM 786 N N . ALA A 1 101 ? -19.616 33.990 13.453 1.00 52.38 101 ALA A N 1
ATOM 787 C CA . ALA A 1 101 ? -20.688 34.681 14.159 1.00 52.38 101 ALA A CA 1
ATOM 788 C C . ALA A 1 101 ? -20.484 34.498 15.676 1.00 52.38 101 ALA A C 1
ATOM 790 O O . ALA A 1 101 ? -20.907 33.506 16.265 1.00 52.38 101 ALA A O 1
ATOM 791 N N . GLY A 1 102 ? -19.735 35.417 16.292 1.00 42.34 102 GLY A N 1
ATOM 792 C CA . GLY A 1 102 ? -19.344 35.346 17.702 1.00 42.34 102 GLY A CA 1
ATOM 793 C C . GLY A 1 102 ? -20.520 35.266 18.697 1.00 42.34 102 GLY A C 1
ATOM 794 O O . GLY A 1 102 ? -21.667 35.545 18.348 1.00 42.34 102 GLY A O 1
ATOM 795 N N . PRO A 1 103 ? -20.253 34.900 19.964 1.00 45.03 103 PRO A N 1
ATOM 796 C CA . PRO A 1 103 ? -21.289 34.755 20.980 1.00 45.03 103 PRO A CA 1
ATOM 797 C C . PRO A 1 103 ? -21.817 36.120 21.445 1.00 45.03 103 PRO A C 1
ATOM 799 O O . PRO A 1 103 ? -21.059 36.973 21.907 1.00 45.03 103 PRO A O 1
ATOM 802 N N . THR A 1 104 ? -23.135 36.310 21.387 1.00 40.50 104 THR A N 1
ATOM 803 C CA . THR A 1 104 ? -23.841 37.400 22.079 1.00 40.50 104 THR A CA 1
ATOM 804 C C . THR A 1 104 ? -23.633 37.294 23.598 1.00 40.50 104 THR A C 1
ATOM 806 O O . THR A 1 104 ? -23.883 36.223 24.160 1.00 40.50 104 THR A O 1
ATOM 809 N N . PRO A 1 105 ? -23.215 38.367 24.297 1.00 45.25 105 PRO A N 1
ATOM 810 C CA . PRO A 1 105 ? -22.988 38.327 25.732 1.00 45.25 105 PRO A CA 1
ATOM 811 C C . PRO A 1 105 ? -24.238 38.789 26.486 1.00 45.25 105 PRO A C 1
ATOM 813 O O . PRO A 1 105 ? -24.599 39.954 26.398 1.00 45.25 105 PRO A O 1
ATOM 816 N N . THR A 1 106 ? -24.848 37.931 27.301 1.00 36.62 106 THR A N 1
ATOM 817 C CA . THR A 1 106 ? -25.669 38.368 28.447 1.00 36.62 106 THR A CA 1
ATOM 818 C C . THR A 1 106 ? -25.744 37.248 29.477 1.00 36.62 106 THR A C 1
ATOM 820 O O . THR A 1 106 ? -26.312 36.190 29.213 1.00 36.62 106 THR A O 1
ATOM 823 N N . GLY A 1 107 ? -25.169 37.475 30.657 1.00 37.53 107 GLY A N 1
ATOM 824 C CA . GLY A 1 107 ? -25.309 36.576 31.798 1.00 37.53 107 GLY A CA 1
ATOM 825 C C . GLY A 1 107 ? -26.617 36.788 32.566 1.00 37.53 107 GLY A C 1
ATOM 826 O O . GLY A 1 107 ? -27.118 37.906 32.640 1.00 37.53 107 GLY A O 1
ATOM 827 N N . ARG A 1 108 ? -27.118 35.723 33.204 1.00 33.31 108 ARG A N 1
ATOM 828 C CA . ARG A 1 108 ? -27.709 35.739 34.557 1.00 33.31 108 ARG A CA 1
ATOM 829 C C . ARG A 1 108 ? -28.038 34.314 35.023 1.00 33.31 108 ARG A C 1
ATOM 831 O O . ARG A 1 108 ? -28.756 33.594 34.352 1.00 33.31 108 ARG A O 1
ATOM 838 N N . SER A 1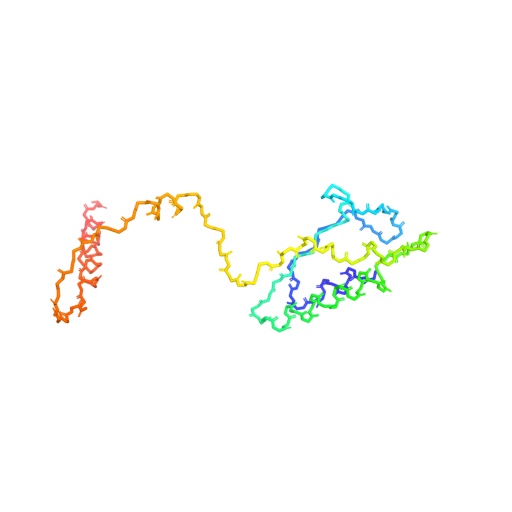 109 ? -27.476 33.973 36.182 1.00 35.88 109 SER A N 1
ATOM 839 C CA . SER A 1 109 ? -28.018 33.177 37.296 1.00 35.88 109 SER A CA 1
ATOM 840 C C . SER A 1 109 ? -29.044 32.046 37.064 1.00 35.88 109 SER A C 1
ATOM 842 O O . SER A 1 109 ? -30.148 32.267 36.583 1.00 35.88 109 SER A O 1
ATOM 844 N N . SER A 1 110 ? -28.714 30.924 37.722 1.00 36.44 110 SER A N 1
ATOM 845 C CA . SER A 1 110 ? -29.565 29.968 38.460 1.00 36.44 110 SER A CA 1
ATOM 846 C C . SER A 1 110 ? -30.408 28.908 37.731 1.00 36.44 110 SER A C 1
ATOM 848 O O . SER A 1 110 ? -31.317 29.216 36.976 1.00 36.44 110 SER A O 1
ATOM 850 N N . ALA A 1 111 ? -30.166 27.674 38.200 1.00 38.22 111 ALA A N 1
ATOM 851 C CA . ALA A 1 111 ? -31.070 26.531 38.349 1.00 38.22 111 ALA A CA 1
ATOM 852 C C . ALA A 1 111 ? -31.485 25.730 37.096 1.00 38.22 111 ALA A C 1
ATOM 854 O O . ALA A 1 111 ? -32.168 26.224 36.212 1.00 38.22 111 ALA A O 1
ATOM 855 N N . ASN A 1 112 ? -31.088 24.446 37.127 1.00 46.53 112 ASN A N 1
ATOM 856 C CA . ASN A 1 112 ? -31.765 23.236 36.632 1.00 46.53 112 ASN A CA 1
ATOM 857 C C . ASN A 1 112 ? -32.697 23.387 35.425 1.00 46.53 112 ASN A C 1
ATOM 859 O O . ASN A 1 112 ? -33.754 23.962 35.611 1.00 46.53 112 ASN A O 1
ATOM 863 N N . LEU A 1 113 ? -32.399 22.736 34.284 1.00 37.81 113 LEU A N 1
ATOM 864 C CA . LEU A 1 113 ? -33.403 22.206 33.332 1.00 37.81 113 LEU A CA 1
ATOM 865 C C . LEU A 1 113 ? -32.749 21.369 32.193 1.00 37.81 113 LEU A C 1
ATOM 867 O O . LEU A 1 113 ? -32.393 21.868 31.131 1.00 37.81 113 LEU A O 1
ATOM 871 N N . LEU A 1 114 ? -32.643 20.057 32.404 1.00 34.66 114 LEU A N 1
ATOM 872 C CA . LEU A 1 114 ? -32.861 19.002 31.392 1.00 34.66 114 LEU A CA 1
ATOM 873 C C . LEU A 1 114 ? -34.165 18.316 31.859 1.00 34.66 114 LEU A C 1
ATOM 875 O O . LEU A 1 114 ? -34.226 18.097 33.071 1.00 34.66 114 LEU A O 1
ATOM 879 N N . PRO A 1 115 ? -35.194 17.969 31.040 1.00 42.06 115 PRO A N 1
ATOM 880 C CA . PRO A 1 115 ? -35.156 17.563 29.624 1.00 42.06 115 PRO A CA 1
ATOM 881 C C . PRO A 1 115 ? -36.404 17.981 28.779 1.00 42.06 115 PRO A C 1
ATOM 883 O O . PRO A 1 115 ? -37.504 17.485 29.002 1.00 42.06 115 PRO A O 1
ATOM 886 N N . VAL A 1 116 ? -36.267 18.798 27.726 1.00 42.72 116 VAL A N 1
ATOM 887 C CA . VAL A 1 116 ? -37.391 19.066 26.777 1.00 42.72 116 VAL A CA 1
ATOM 888 C C . VAL A 1 116 ? -37.218 18.360 25.419 1.00 42.72 116 VAL A C 1
ATOM 890 O O . VAL A 1 116 ? -38.159 18.249 24.639 1.00 42.72 116 VAL A O 1
ATOM 893 N N . ALA A 1 117 ? -36.061 17.754 25.141 1.00 43.66 117 ALA A N 1
ATOM 894 C CA . ALA A 1 117 ? -35.786 17.180 23.819 1.00 43.66 117 ALA A CA 1
ATOM 895 C C . ALA A 1 117 ? -36.444 15.807 23.531 1.00 43.66 117 ALA A C 1
ATOM 897 O O . ALA A 1 117 ? -36.417 15.360 22.389 1.00 43.66 117 ALA A O 1
ATOM 898 N N . ILE A 1 118 ? -37.063 15.138 24.515 1.00 42.84 118 ILE A N 1
ATOM 899 C CA . ILE A 1 118 ? -37.690 13.812 24.309 1.00 42.84 118 ILE A CA 1
ATOM 900 C C . ILE A 1 118 ? -39.167 13.927 23.872 1.00 42.84 118 ILE A C 1
ATOM 902 O O . ILE A 1 118 ? -39.682 13.046 23.185 1.00 42.84 118 ILE A O 1
ATOM 906 N N . ALA A 1 119 ? -39.852 15.037 24.173 1.00 46.53 119 ALA A N 1
ATOM 907 C CA . ALA A 1 119 ? -41.284 15.178 23.882 1.00 46.53 119 ALA A CA 1
ATOM 908 C C . ALA A 1 119 ? -41.602 15.420 22.390 1.00 46.53 119 ALA A C 1
ATOM 910 O O . ALA A 1 119 ? -42.669 15.031 21.917 1.00 46.53 119 ALA A O 1
ATOM 911 N N . ALA A 1 120 ? -40.678 16.010 21.623 1.00 48.72 120 ALA A N 1
ATOM 912 C CA . ALA A 1 120 ? -40.930 16.351 20.219 1.00 48.72 120 ALA A CA 1
ATOM 913 C C . ALA A 1 120 ? -40.932 15.124 19.284 1.00 48.72 120 ALA A C 1
ATOM 915 O O . ALA A 1 120 ? -41.665 15.097 18.296 1.00 48.72 120 ALA A O 1
ATOM 916 N N . PHE A 1 121 ? -40.163 14.078 19.610 1.00 50.00 121 PHE A N 1
ATOM 917 C CA . PHE A 1 121 ? -40.063 12.884 18.760 1.00 50.00 121 PHE A CA 1
ATOM 918 C C . PHE A 1 121 ? -41.265 11.938 18.920 1.00 50.00 121 PHE A C 1
ATOM 920 O O . PHE A 1 121 ? -41.703 11.318 17.951 1.00 50.00 121 PHE A O 1
ATOM 927 N N . ALA A 1 122 ? -41.845 11.866 20.123 1.00 50.00 122 ALA A N 1
ATOM 928 C CA . ALA A 1 122 ? -42.997 11.008 20.397 1.00 50.00 122 ALA A CA 1
ATOM 929 C C . ALA A 1 122 ? -44.287 11.514 19.725 1.00 50.00 122 ALA A C 1
ATOM 931 O O . ALA A 1 122 ? -45.073 10.712 19.222 1.00 50.00 122 ALA A O 1
ATOM 932 N N . ALA A 1 123 ? -44.487 12.836 19.650 1.00 53.44 123 ALA A N 1
ATOM 933 C CA . ALA A 1 123 ? -45.658 13.415 18.990 1.00 53.44 123 ALA A CA 1
ATOM 934 C C . ALA A 1 123 ? -45.613 13.250 17.456 1.00 53.44 123 ALA A C 1
ATOM 936 O O . ALA A 1 123 ? -46.627 12.920 16.840 1.00 53.44 123 ALA A O 1
ATOM 937 N N . GLY A 1 124 ? -44.438 13.409 16.834 1.00 52.81 124 GLY A N 1
ATOM 938 C CA . GLY A 1 124 ? -44.284 13.302 15.376 1.00 52.81 124 GLY A CA 1
ATOM 939 C C . GLY A 1 124 ? -44.510 11.887 14.827 1.00 52.81 124 GLY A C 1
ATOM 940 O O . GLY A 1 124 ? -45.173 11.720 13.802 1.00 52.81 124 GLY A O 1
ATOM 941 N N . ALA A 1 125 ? -44.028 10.857 15.530 1.00 58.12 125 ALA A N 1
ATOM 942 C CA . ALA A 1 125 ? -44.185 9.464 15.101 1.00 58.12 125 ALA A CA 1
ATOM 943 C C . ALA A 1 125 ? -45.654 8.992 15.129 1.00 58.12 125 ALA A C 1
ATOM 945 O O . ALA A 1 125 ? -46.083 8.231 14.260 1.00 58.12 125 ALA A O 1
ATOM 946 N N . LEU A 1 126 ? -46.444 9.479 16.091 1.00 53.78 126 LEU A N 1
ATOM 947 C CA . LEU A 1 126 ? -47.855 9.110 16.249 1.00 53.78 126 LEU A CA 1
ATOM 948 C C . LEU A 1 126 ? -48.754 9.744 15.175 1.00 53.78 126 LEU A C 1
ATOM 950 O O . LEU A 1 126 ? -49.654 9.078 14.660 1.00 53.78 126 LEU A O 1
ATOM 954 N N . VAL A 1 127 ? -48.474 10.989 14.773 1.00 57.78 127 VAL A N 1
ATOM 955 C CA . VAL A 1 127 ? -49.207 11.664 13.686 1.00 57.78 127 VAL A CA 1
ATOM 956 C C . VAL A 1 127 ? -48.897 11.023 12.327 1.00 57.78 127 VAL A C 1
ATOM 958 O O . VAL A 1 127 ? -49.817 10.780 11.543 1.00 57.78 127 VAL A O 1
ATOM 961 N N . GLY A 1 128 ? -47.635 10.660 12.066 1.00 56.16 128 GLY A N 1
ATOM 962 C CA . GLY A 1 128 ? -47.242 9.978 10.826 1.00 56.16 128 GLY A CA 1
ATOM 963 C C . GLY A 1 128 ? -47.897 8.602 10.652 1.00 56.16 128 GLY A C 1
ATOM 964 O O . GLY A 1 128 ? -48.356 8.265 9.559 1.00 56.16 128 GLY A O 1
ATOM 965 N N . LEU A 1 129 ? -48.023 7.829 11.738 1.00 57.97 129 LEU A N 1
ATOM 966 C CA . LEU A 1 129 ? -48.648 6.503 11.694 1.00 57.97 129 LEU A CA 1
ATOM 967 C C . LEU A 1 129 ? -50.176 6.568 11.496 1.00 57.97 129 LEU A C 1
ATOM 969 O O . LEU A 1 129 ? -50.753 5.681 10.866 1.00 57.97 129 LEU A O 1
ATOM 973 N N . MET A 1 130 ? -50.841 7.616 12.004 1.00 55.97 130 MET A N 1
ATOM 974 C CA . MET A 1 130 ? -52.284 7.805 11.801 1.00 55.97 130 MET A CA 1
ATOM 975 C C . MET A 1 130 ? -52.634 8.343 10.407 1.00 55.97 130 MET A C 1
ATOM 977 O O . MET A 1 130 ? -53.672 7.966 9.863 1.00 55.97 130 MET A O 1
ATOM 981 N N . ALA A 1 131 ? -51.776 9.166 9.795 1.00 58.84 131 ALA A N 1
ATOM 982 C CA . ALA A 1 131 ? -52.014 9.696 8.451 1.00 58.84 131 ALA A CA 1
ATOM 983 C C . ALA A 1 131 ? -51.866 8.623 7.351 1.00 58.84 131 ALA A C 1
ATOM 985 O O . ALA A 1 131 ? -52.657 8.593 6.409 1.00 58.84 131 ALA A O 1
ATOM 986 N N . GLY A 1 132 ? -50.925 7.681 7.500 1.00 54.94 132 GLY A N 1
ATOM 987 C CA . GLY A 1 132 ? -50.694 6.610 6.518 1.00 54.94 132 GLY A CA 1
ATOM 988 C C . GLY A 1 132 ? -51.803 5.552 6.433 1.00 54.94 132 GLY A C 1
ATOM 989 O O . GLY A 1 132 ? -51.861 4.793 5.471 1.00 54.94 132 GLY A O 1
ATOM 990 N N . ARG A 1 133 ? -52.714 5.497 7.414 1.00 57.19 133 ARG A N 1
ATOM 991 C CA . ARG A 1 133 ? -53.781 4.483 7.477 1.00 57.19 133 ARG A CA 1
ATOM 992 C C . ARG A 1 133 ? -55.099 4.923 6.822 1.00 57.19 133 ARG A C 1
ATOM 994 O O . ARG A 1 133 ? -56.030 4.126 6.767 1.00 57.19 133 ARG A O 1
ATOM 1001 N N . ARG A 1 134 ? -55.178 6.166 6.321 1.00 53.88 134 ARG A N 1
ATOM 1002 C CA . ARG A 1 134 ? -56.341 6.709 5.587 1.00 53.88 134 ARG A CA 1
ATOM 1003 C C . ARG A 1 134 ? -56.166 6.782 4.065 1.00 53.88 134 ARG A C 1
ATOM 1005 O O . ARG A 1 134 ? -57.073 7.255 3.394 1.00 53.88 134 ARG A O 1
ATOM 1012 N N . MET A 1 135 ? -55.052 6.299 3.518 1.00 55.06 135 MET A N 1
ATOM 1013 C CA . MET A 1 135 ? -54.870 6.162 2.069 1.00 55.06 135 MET A CA 1
ATOM 1014 C C . MET A 1 135 ? -54.902 4.678 1.689 1.00 55.06 135 MET A C 1
ATOM 1016 O O . MET A 1 135 ? -53.869 4.025 1.557 1.00 55.06 135 MET A O 1
ATOM 1020 N N . LYS A 1 136 ? -56.118 4.144 1.578 1.00 50.62 136 LYS A N 1
ATOM 1021 C CA . LYS A 1 136 ? -56.462 2.959 0.791 1.00 50.62 136 LYS A CA 1
ATOM 1022 C C . LYS A 1 136 ? -57.777 3.243 0.089 1.00 50.62 136 LYS A C 1
ATOM 1024 O O . LYS A 1 136 ? -58.677 3.761 0.784 1.00 50.62 136 LYS A O 1
#

Sequence (136 aa):
PGYDKMRKMSSFVALQTGVTVGSKVELTIDLFTAVGVLVLANKDKKQLEADLAEVRKMEKDGLFTYDEDVDPAQFEQTRDMVMPVGRRRTESLDNIVLRAAGPTPTGRSSANLLPVAIAAFAAGALVGLMAGRRMK

Organism: NCBI:txid89044

Foldseek 3Di:
DVVVVLCPQPFFDDKDFPDDVPDDADPDPDPVSDRIDTGGHDPDPVSSVVSVVVSLVCVPPPDDDDPDDDDVVSVDDPPPPPPPDDPPDPDPPVVVVVPVPDDDDDDDDDDDDDDDVPVVVVVVVVVVVVVVVPPD

Radius of gyration: 27.16 Å; chains: 1; bounding box: 78×51×53 Å

pLDDT: mean 71.36, std 20.63, range [33.31, 98.31]